Protein AF-Q2IEP2-F1 (afdb_monomer)

Radius of gyration: 16.12 Å; Cα contacts (8 Å, |Δi|>4): 76; chains: 1; bounding box: 43×29×46 Å

Secondary structure (DSSP, 8-state):
----TT-HHHHHHHHHHHHHHHHHHHHHHHHHHHHH-HHHHHHH--TT--HHHHHHHTT---HHHHHHHHHHHHHHHHHHTT----TTS--TT----HHHHHHHHHHHHHHHHHHHH--

Mean predicted aligned error: 7.62 Å

Structure (mmCIF, N/CA/C/O backbone):
data_AF-Q2IEP2-F1
#
_entry.id   AF-Q2IEP2-F1
#
loop_
_atom_site.group_PDB
_atom_site.id
_atom_site.type_symbol
_atom_site.label_atom_id
_atom_site.label_alt_id
_atom_site.label_comp_id
_atom_site.label_asym_id
_atom_site.label_entity_id
_atom_site.label_seq_id
_atom_site.pdbx_PDB_ins_code
_atom_site.Cartn_x
_atom_site.Cartn_y
_atom_site.Cartn_z
_atom_site.occupancy
_atom_site.B_iso_or_equiv
_atom_site.auth_seq_id
_atom_site.auth_comp_id
_atom_site.auth_asym_id
_atom_site.auth_atom_id
_atom_site.pdbx_PDB_model_num
ATOM 1 N N . MET A 1 1 ? 11.546 -9.047 -30.271 1.00 42.50 1 MET A N 1
ATOM 2 C CA . MET A 1 1 ? 11.897 -8.088 -29.200 1.00 42.50 1 MET A CA 1
ATOM 3 C C . MET A 1 1 ? 12.007 -6.707 -29.835 1.00 42.50 1 MET A C 1
ATOM 5 O O . MET A 1 1 ? 12.866 -6.517 -30.685 1.00 42.50 1 MET A O 1
ATOM 9 N N . ARG A 1 2 ? 11.076 -5.784 -29.559 1.00 49.19 2 ARG A N 1
ATOM 10 C CA . ARG A 1 2 ? 11.090 -4.441 -30.164 1.00 49.19 2 ARG A CA 1
ATOM 11 C C . ARG A 1 2 ? 12.057 -3.586 -29.341 1.00 49.19 2 ARG A C 1
ATOM 13 O O . ARG A 1 2 ? 11.750 -3.259 -28.203 1.00 49.19 2 ARG A O 1
ATOM 20 N N . HIS A 1 3 ? 13.251 -3.349 -29.881 1.00 48.22 3 HIS A N 1
ATOM 21 C CA . HIS A 1 3 ? 14.318 -2.596 -29.221 1.00 48.22 3 HIS A CA 1
ATOM 22 C C . HIS A 1 3 ? 13.807 -1.184 -28.878 1.00 48.22 3 HIS A C 1
ATOM 24 O O . HIS A 1 3 ? 13.353 -0.471 -29.772 1.00 48.22 3 HIS A O 1
ATOM 30 N N . ASP A 1 4 ? 13.850 -0.803 -27.599 1.00 55.94 4 ASP A N 1
ATOM 31 C CA . ASP A 1 4 ? 13.479 0.527 -27.091 1.00 55.94 4 ASP A CA 1
ATOM 32 C C . ASP A 1 4 ? 14.764 1.287 -26.716 1.00 55.94 4 ASP A C 1
ATOM 34 O O . ASP A 1 4 ? 15.180 1.270 -25.554 1.00 55.94 4 ASP A O 1
ATOM 38 N N . PRO A 1 5 ? 15.463 1.885 -27.702 1.00 57.38 5 PRO A N 1
ATOM 39 C CA . PRO A 1 5 ? 16.765 2.519 -27.487 1.00 57.38 5 PRO A CA 1
ATOM 40 C C . PRO A 1 5 ? 16.699 3.711 -26.524 1.00 57.38 5 PRO A C 1
ATOM 42 O O . PRO A 1 5 ? 17.692 4.035 -25.882 1.00 57.38 5 PRO A O 1
ATOM 45 N N . GLU A 1 6 ? 15.526 4.327 -26.371 1.00 58.84 6 GLU A N 1
ATOM 46 C CA . GLU A 1 6 ? 15.304 5.451 -25.460 1.00 58.84 6 GLU A CA 1
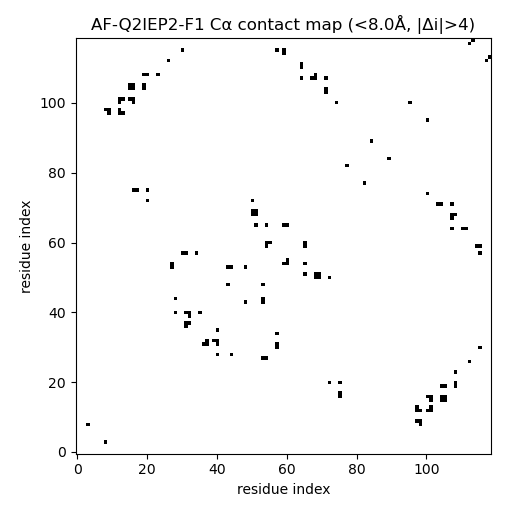ATOM 47 C C . GLU A 1 6 ? 14.862 5.015 -24.052 1.00 58.84 6 GLU A C 1
ATOM 49 O O . GLU A 1 6 ? 14.608 5.865 -23.196 1.00 58.84 6 GLU A O 1
ATOM 54 N N . ARG A 1 7 ? 14.750 3.701 -23.794 1.00 62.16 7 ARG A N 1
ATOM 55 C CA . ARG A 1 7 ? 14.271 3.132 -22.522 1.00 62.16 7 ARG A CA 1
ATOM 56 C C . ARG A 1 7 ? 12.928 3.734 -22.073 1.00 62.16 7 ARG A C 1
ATOM 58 O O . ARG A 1 7 ? 12.664 3.854 -20.874 1.00 62.16 7 ARG A O 1
ATOM 65 N N . ARG A 1 8 ? 12.057 4.131 -23.010 1.00 65.38 8 ARG A N 1
ATOM 66 C CA . ARG A 1 8 ? 10.768 4.777 -22.700 1.00 65.38 8 ARG A CA 1
ATOM 67 C C . ARG A 1 8 ? 9.886 3.877 -21.842 1.00 65.38 8 ARG A C 1
ATOM 69 O O . ARG A 1 8 ? 9.312 4.343 -20.866 1.00 65.38 8 ARG A O 1
ATOM 76 N N . SER A 1 9 ? 9.815 2.594 -22.172 1.00 68.56 9 SER A N 1
ATOM 77 C CA . SER A 1 9 ? 9.070 1.567 -21.435 1.00 68.56 9 SER A CA 1
ATOM 78 C C . SER A 1 9 ? 9.566 1.392 -19.998 1.00 68.56 9 SER A C 1
ATOM 80 O O . SER A 1 9 ? 8.762 1.295 -19.071 1.00 68.56 9 SER A O 1
ATOM 82 N N . PHE A 1 10 ? 10.882 1.448 -19.795 1.00 72.12 10 PHE A N 1
ATOM 83 C CA . PHE A 1 10 ? 11.491 1.445 -18.469 1.00 72.12 10 PHE A CA 1
ATOM 84 C C . PHE A 1 10 ? 11.093 2.701 -17.683 1.00 72.12 10 PHE A C 1
ATOM 86 O O . PHE A 1 10 ? 10.552 2.591 -16.588 1.00 72.12 10 PHE A O 1
ATOM 93 N N . LYS A 1 11 ? 11.235 3.897 -18.272 1.00 79.06 11 LYS A N 1
ATOM 94 C CA . LYS A 1 11 ? 10.812 5.157 -17.635 1.00 79.06 11 LYS A CA 1
ATOM 95 C C . LYS A 1 11 ? 9.327 5.149 -17.254 1.00 79.06 11 LYS A C 1
ATOM 97 O O . LYS A 1 11 ? 8.978 5.578 -16.159 1.00 79.06 11 LYS A O 1
ATOM 102 N N . GLN A 1 12 ? 8.456 4.652 -18.132 1.00 83.25 12 GLN A N 1
ATOM 103 C CA . GLN A 1 12 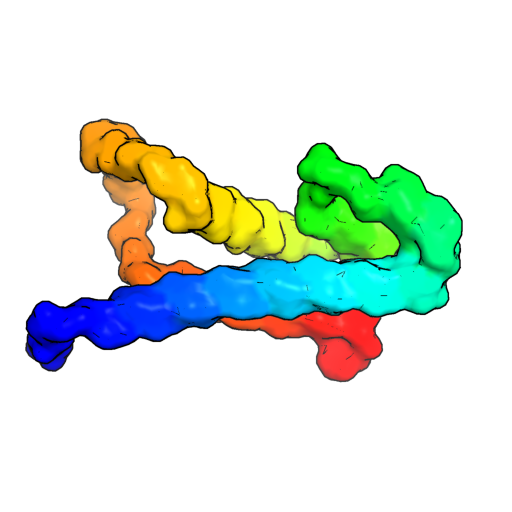? 7.021 4.539 -17.848 1.00 83.25 12 GLN A CA 1
ATOM 104 C C . GLN A 1 12 ? 6.731 3.571 -16.697 1.00 83.25 12 GLN A C 1
ATOM 106 O O . GLN A 1 12 ? 5.870 3.851 -15.869 1.00 83.25 12 GLN A O 1
ATOM 111 N N . SER A 1 13 ? 7.489 2.479 -16.594 1.00 83.12 13 SER A N 1
ATOM 112 C CA . SER A 1 13 ? 7.364 1.528 -15.485 1.00 83.12 13 SER A CA 1
ATOM 113 C C . SER A 1 13 ? 7.723 2.173 -14.140 1.00 83.12 13 SER A C 1
ATOM 115 O O . SER A 1 13 ? 6.989 2.027 -13.167 1.00 83.12 13 SER A O 1
ATOM 117 N N . PHE A 1 14 ? 8.787 2.980 -14.099 1.00 84.00 14 PHE A N 1
ATOM 118 C CA . PHE A 1 14 ? 9.152 3.758 -12.907 1.00 84.00 14 PHE A CA 1
ATOM 119 C C . PHE A 1 14 ? 8.069 4.757 -12.508 1.00 84.00 14 PHE A C 1
ATOM 121 O O . PHE A 1 14 ? 7.707 4.847 -11.336 1.00 84.00 14 PHE A O 1
ATOM 128 N N . ILE A 1 15 ? 7.529 5.487 -13.488 1.00 87.94 15 ILE A N 1
ATOM 129 C CA . ILE A 1 15 ? 6.418 6.417 -13.266 1.00 87.94 15 ILE A CA 1
ATOM 130 C C . ILE A 1 15 ? 5.233 5.658 -12.659 1.00 87.94 15 ILE A C 1
ATOM 132 O O . ILE A 1 15 ? 4.713 6.076 -11.629 1.00 87.94 15 ILE A O 1
ATOM 136 N N . ALA A 1 16 ? 4.845 4.519 -13.230 1.00 89.56 16 ALA A N 1
ATOM 137 C CA . ALA A 1 16 ? 3.738 3.716 -12.720 1.00 89.56 16 ALA A CA 1
ATOM 138 C C . ALA A 1 16 ? 3.937 3.298 -11.251 1.00 89.56 16 ALA A C 1
ATOM 140 O O . ALA A 1 16 ? 3.041 3.511 -10.436 1.00 89.56 16 ALA A O 1
ATOM 141 N N . ILE A 1 17 ? 5.115 2.781 -10.890 1.00 90.50 17 ILE A N 1
ATOM 142 C CA . ILE A 1 17 ? 5.436 2.364 -9.513 1.00 90.50 17 ILE A CA 1
ATOM 143 C C . ILE A 1 17 ? 5.391 3.558 -8.548 1.00 90.50 17 ILE A C 1
ATOM 145 O O . ILE A 1 17 ? 4.801 3.470 -7.467 1.00 90.50 17 ILE A O 1
ATOM 149 N N . ALA A 1 18 ? 5.972 4.696 -8.940 1.00 90.12 18 ALA A N 1
ATOM 150 C CA . ALA A 1 18 ? 5.974 5.906 -8.124 1.00 90.12 18 ALA A CA 1
ATOM 151 C C . ALA A 1 18 ? 4.549 6.428 -7.878 1.00 90.12 18 ALA A C 1
ATOM 153 O O . ALA A 1 18 ? 4.176 6.688 -6.731 1.00 90.12 18 ALA A O 1
ATOM 154 N N . PHE A 1 19 ? 3.736 6.530 -8.934 1.00 93.94 19 PHE A N 1
ATOM 155 C CA . PHE A 1 19 ? 2.350 6.991 -8.842 1.00 93.94 19 PHE A CA 1
ATOM 156 C C . PHE A 1 19 ? 1.455 6.016 -8.074 1.00 93.94 19 PHE A C 1
ATOM 158 O O . PHE A 1 19 ? 0.625 6.473 -7.290 1.00 93.9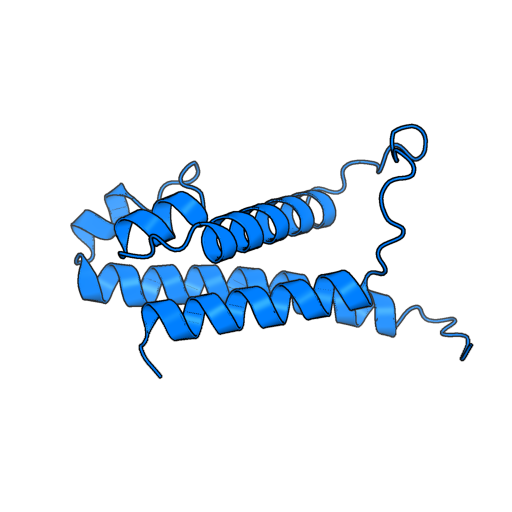4 19 PHE A O 1
ATOM 165 N N . ALA A 1 20 ? 1.651 4.702 -8.219 1.00 95.75 20 ALA A N 1
ATOM 166 C CA . ALA A 1 20 ? 0.958 3.700 -7.411 1.00 95.75 20 ALA A CA 1
ATOM 167 C C . ALA A 1 20 ? 1.226 3.919 -5.911 1.00 95.75 20 ALA A C 1
ATOM 169 O O . ALA A 1 20 ? 0.297 3.908 -5.105 1.00 95.75 20 ALA A O 1
ATOM 170 N N . GLY A 1 21 ? 2.477 4.216 -5.541 1.00 94.50 21 GLY A N 1
ATOM 171 C CA . GLY A 1 21 ? 2.850 4.518 -4.158 1.00 94.50 21 GLY A CA 1
ATOM 172 C C . GLY A 1 21 ? 2.213 5.805 -3.638 1.00 94.50 21 GLY A C 1
ATOM 173 O O . GLY A 1 21 ? 1.628 5.807 -2.558 1.00 94.50 21 GLY A O 1
ATOM 174 N N . MET A 1 22 ? 2.268 6.891 -4.417 1.00 95.00 22 MET A N 1
ATOM 175 C CA . MET A 1 22 ? 1.618 8.155 -4.039 1.00 95.00 22 MET A CA 1
ATOM 176 C C . MET A 1 22 ? 0.104 7.997 -3.879 1.00 95.00 22 MET A C 1
ATOM 178 O O . MET A 1 22 ? -0.482 8.541 -2.945 1.00 95.00 22 MET A O 1
ATOM 182 N N . TYR A 1 23 ? -0.532 7.247 -4.780 1.00 97.38 23 TYR A N 1
ATOM 183 C CA . TYR A 1 23 ? -1.961 6.984 -4.703 1.00 97.38 23 TYR A CA 1
ATOM 184 C C . TYR A 1 23 ? -2.316 6.163 -3.462 1.00 97.38 23 TYR A C 1
ATOM 186 O O . TYR A 1 23 ? -3.281 6.500 -2.780 1.00 97.38 23 TYR A O 1
ATOM 194 N N . LEU A 1 24 ? -1.528 5.136 -3.127 1.00 96.69 24 LEU A N 1
ATOM 195 C CA . LEU A 1 24 ? -1.742 4.344 -1.915 1.00 96.69 24 LEU A CA 1
ATOM 196 C C . LEU A 1 24 ? -1.676 5.212 -0.648 1.00 96.69 24 LEU A C 1
ATOM 198 O O . LEU A 1 24 ? -2.554 5.101 0.203 1.00 96.69 24 LEU A O 1
ATOM 202 N N . GLU A 1 25 ? -0.701 6.115 -0.535 1.00 95.31 25 GLU A N 1
ATOM 203 C CA . GLU A 1 25 ? -0.613 7.048 0.602 1.00 95.31 25 GLU A CA 1
ATOM 204 C C . GLU A 1 25 ? -1.843 7.957 0.691 1.00 95.31 25 GLU A C 1
ATOM 206 O O . GLU A 1 25 ? -2.433 8.116 1.761 1.00 95.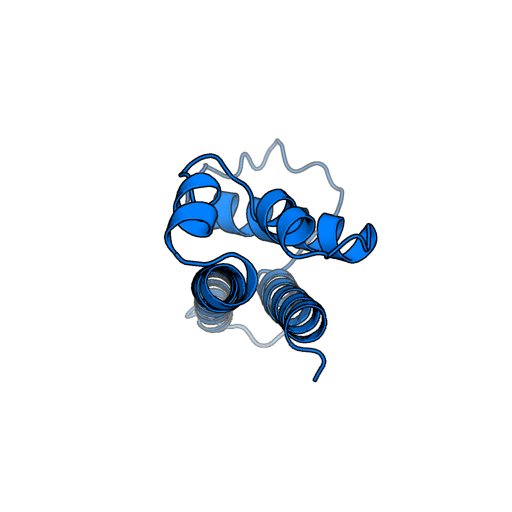31 25 GLU A O 1
ATOM 211 N N . ALA A 1 26 ? -2.271 8.524 -0.442 1.00 96.44 26 ALA A N 1
ATOM 212 C CA . ALA A 1 26 ? -3.463 9.363 -0.495 1.00 96.44 26 ALA A CA 1
ATOM 213 C C . ALA A 1 26 ? -4.723 8.577 -0.099 1.00 96.44 26 ALA A C 1
ATOM 215 O O . ALA A 1 26 ? -5.549 9.071 0.669 1.00 96.44 26 ALA A O 1
ATOM 216 N N . LEU A 1 27 ? -4.859 7.341 -0.582 1.00 96.88 27 LEU A N 1
ATOM 217 C CA . LEU A 1 27 ? -5.962 6.451 -0.245 1.00 96.88 27 LEU A CA 1
ATOM 218 C C . LEU A 1 27 ? -5.996 6.147 1.257 1.00 96.88 27 LEU A C 1
ATOM 220 O O . LEU A 1 27 ? -7.047 6.307 1.876 1.00 96.88 27 LEU A O 1
ATOM 224 N N . LEU A 1 28 ? -4.864 5.753 1.846 1.00 96.06 28 LEU A N 1
ATOM 225 C CA . LEU A 1 28 ? -4.746 5.476 3.280 1.00 96.06 28 LEU A CA 1
ATOM 226 C C . LEU A 1 28 ? -5.082 6.716 4.114 1.00 96.06 28 LEU A C 1
ATOM 228 O O . LEU A 1 28 ? -5.806 6.604 5.101 1.00 96.06 28 LEU A O 1
ATOM 232 N N . ALA A 1 29 ? -4.636 7.899 3.683 1.00 95.06 29 ALA A N 1
ATOM 233 C CA . ALA A 1 29 ? -4.948 9.158 4.349 1.00 95.06 29 ALA A CA 1
ATOM 234 C C . ALA A 1 29 ? -6.440 9.500 4.302 1.00 95.06 29 ALA A C 1
ATOM 236 O O . ALA A 1 29 ? -7.002 9.907 5.319 1.00 95.06 29 ALA A O 1
ATOM 237 N N . LEU A 1 30 ? -7.089 9.331 3.149 1.00 95.75 30 LEU A N 1
ATOM 238 C CA . LEU A 1 30 ? -8.519 9.599 2.993 1.00 95.75 30 LEU A CA 1
ATOM 239 C C . LEU A 1 30 ? -9.355 8.615 3.815 1.00 95.75 30 LEU A C 1
ATOM 241 O O . LEU A 1 30 ? -10.090 9.033 4.707 1.00 95.75 30 LEU A O 1
ATOM 245 N N . VAL A 1 31 ? -9.179 7.315 3.567 1.00 96.06 31 VAL A N 1
ATOM 246 C CA . VAL A 1 31 ? -9.943 6.248 4.233 1.00 96.06 31 VAL A CA 1
ATOM 247 C C . VAL A 1 31 ? -9.669 6.244 5.734 1.00 96.06 31 VAL A C 1
ATOM 249 O O . VAL A 1 31 ? -10.579 6.068 6.541 1.00 96.06 31 VAL A O 1
ATOM 252 N N . GLY A 1 32 ? -8.419 6.458 6.139 1.00 94.88 32 GLY A N 1
ATOM 253 C CA . GLY A 1 32 ? -8.047 6.462 7.543 1.00 94.88 32 GLY A CA 1
ATOM 254 C C . GLY A 1 32 ? -8.617 7.645 8.312 1.00 94.88 32 GLY A C 1
ATOM 255 O O . GLY A 1 32 ? -9.130 7.452 9.413 1.00 94.88 32 GLY A O 1
ATOM 256 N N . ARG A 1 33 ? -8.614 8.852 7.735 1.00 95.25 33 ARG A N 1
ATOM 257 C CA . ARG A 1 33 ? -9.273 10.014 8.356 1.00 95.25 33 ARG A CA 1
ATOM 258 C C . ARG A 1 33 ? -10.785 9.849 8.423 1.00 95.25 33 ARG A C 1
ATOM 260 O O . ARG A 1 33 ? -11.373 10.279 9.408 1.00 95.25 33 ARG A O 1
ATOM 267 N N . GLU A 1 34 ? -11.390 9.229 7.417 1.00 94.38 34 GLU A N 1
ATOM 268 C CA . GLU A 1 34 ? -12.825 8.943 7.388 1.00 94.38 34 GLU A CA 1
ATOM 269 C C . GLU A 1 34 ? -13.229 7.927 8.466 1.00 94.38 34 GLU A C 1
ATOM 271 O O . GLU A 1 34 ? -14.155 8.179 9.232 1.00 94.38 34 GLU A O 1
ATOM 276 N N . ARG A 1 35 ? -12.509 6.804 8.581 1.00 93.69 35 ARG A N 1
ATOM 277 C CA . ARG A 1 35 ? -12.861 5.708 9.502 1.00 93.69 35 ARG A CA 1
ATOM 278 C C . ARG A 1 35 ? -12.448 5.949 10.952 1.00 93.69 35 ARG A C 1
ATOM 280 O O . ARG A 1 35 ? -13.154 5.531 11.862 1.00 93.69 35 ARG A O 1
ATOM 287 N N . LEU A 1 36 ? -11.286 6.562 11.176 1.00 92.56 36 LEU A N 1
ATOM 288 C CA . LEU A 1 36 ? -10.689 6.711 12.511 1.00 92.56 36 LEU A CA 1
ATOM 289 C C . LEU A 1 36 ? -10.824 8.136 13.065 1.00 92.56 36 LEU A C 1
ATOM 291 O O . LEU A 1 36 ? -10.621 8.359 14.258 1.00 92.56 36 LEU A O 1
ATOM 295 N N . GLY A 1 37 ? -11.135 9.109 12.208 1.00 94.19 37 GLY A N 1
ATOM 296 C CA . GLY A 1 37 ? -11.033 10.528 12.524 1.00 94.19 37 GLY A CA 1
ATOM 297 C C . GLY A 1 37 ? -9.591 11.059 12.429 1.00 94.19 37 GLY A C 1
ATOM 298 O O . GLY A 1 37 ? -8.617 10.300 12.494 1.00 94.19 37 GLY A O 1
ATOM 299 N N . PRO A 1 38 ? -9.416 12.386 12.291 1.00 91.50 38 PRO A N 1
ATOM 300 C CA . PRO A 1 38 ? -8.117 13.001 12.009 1.00 91.50 38 PRO A CA 1
ATOM 301 C C . PRO A 1 38 ? -7.091 12.821 13.137 1.00 91.50 38 PRO A C 1
ATOM 303 O O . PRO A 1 38 ? -5.925 12.542 12.859 1.00 91.50 38 PRO A O 1
ATOM 306 N N . GLU A 1 39 ? -7.508 12.930 14.401 1.00 91.81 39 GLU A N 1
ATOM 307 C CA . GLU A 1 39 ? -6.600 12.835 15.554 1.00 91.81 39 GLU A CA 1
ATOM 308 C C . GLU A 1 39 ? -6.066 11.418 15.774 1.00 91.81 39 GLU A C 1
ATOM 310 O O . GLU A 1 39 ? -4.890 11.233 16.097 1.00 91.81 39 GLU A O 1
ATOM 315 N N . LEU A 1 40 ? -6.912 10.401 15.587 1.00 89.56 40 LEU A N 1
ATOM 316 C CA . LEU A 1 40 ? -6.484 9.011 15.705 1.00 89.56 40 LEU A CA 1
ATOM 317 C C . LEU A 1 40 ? -5.642 8.607 14.494 1.00 89.56 40 LEU A C 1
ATOM 319 O O . LEU A 1 40 ? -4.588 7.998 14.677 1.00 89.56 40 LEU A O 1
ATOM 323 N N . TYR A 1 41 ? -6.037 9.023 13.283 1.00 93.69 41 TYR A N 1
ATOM 324 C CA . TYR A 1 41 ? -5.247 8.766 12.082 1.00 93.69 41 TYR A CA 1
ATOM 325 C C . TYR A 1 41 ? -3.839 9.367 12.190 1.00 93.69 41 TYR A C 1
ATOM 327 O O . TYR A 1 41 ? -2.852 8.688 11.933 1.00 93.69 41 TYR A O 1
ATOM 335 N N . LYS A 1 42 ? -3.709 10.602 12.688 1.00 90.81 42 LYS A N 1
ATOM 336 C CA . LYS A 1 42 ? -2.405 11.250 12.913 1.00 90.81 42 LYS A CA 1
ATOM 337 C C . LYS A 1 42 ? -1.480 10.450 13.838 1.00 90.81 42 LYS A C 1
ATOM 339 O O . LYS A 1 42 ? -0.262 10.520 13.700 1.00 90.81 42 LYS A O 1
ATOM 344 N N . LYS A 1 43 ? -2.026 9.686 14.792 1.00 88.75 43 LYS A N 1
ATOM 345 C CA . LYS A 1 43 ? -1.216 8.836 15.680 1.00 88.75 43 LYS A CA 1
ATOM 346 C C . LYS A 1 43 ? -0.649 7.616 14.963 1.00 88.75 43 LYS A C 1
ATOM 348 O O . LYS A 1 43 ? 0.398 7.148 15.401 1.00 88.75 43 LYS A O 1
ATOM 353 N N . ILE A 1 44 ? -1.313 7.127 13.919 1.00 87.50 44 ILE A N 1
ATOM 354 C CA . ILE A 1 44 ? -0.893 5.949 13.147 1.00 87.50 44 ILE A CA 1
ATOM 355 C C . ILE A 1 44 ? -0.163 6.331 11.853 1.00 87.50 44 ILE A C 1
ATOM 357 O O . ILE A 1 44 ? 0.601 5.541 11.323 1.00 87.50 44 ILE A O 1
ATOM 361 N N . ASP A 1 45 ? -0.344 7.551 11.354 1.00 88.75 45 ASP A N 1
ATOM 362 C CA . ASP A 1 45 ? 0.349 8.084 10.180 1.00 88.75 45 ASP A CA 1
ATOM 363 C C . ASP A 1 45 ? 1.718 8.661 10.567 1.00 88.75 45 ASP A C 1
ATOM 365 O O . ASP A 1 45 ? 2.009 9.845 10.397 1.00 88.75 45 ASP A O 1
ATOM 369 N N . ARG A 1 46 ? 2.552 7.822 11.188 1.00 84.94 46 ARG A N 1
ATOM 370 C CA . ARG A 1 46 ? 3.921 8.172 11.584 1.00 84.94 46 ARG A CA 1
ATOM 371 C C . ARG A 1 46 ? 4.908 7.686 10.532 1.00 84.94 46 ARG A C 1
ATOM 373 O O . ARG A 1 46 ? 4.669 6.687 9.865 1.00 84.94 46 ARG A O 1
ATOM 380 N N . ALA A 1 47 ? 6.066 8.342 10.458 1.00 72.06 47 ALA A N 1
ATOM 381 C CA . ALA A 1 47 ? 7.117 8.028 9.483 1.00 72.06 47 ALA A CA 1
ATOM 382 C C . ALA A 1 47 ? 7.602 6.561 9.502 1.00 72.06 47 ALA A C 1
ATOM 384 O O . ALA A 1 47 ? 8.142 6.088 8.510 1.00 72.06 47 ALA A O 1
ATOM 385 N N . HIS A 1 48 ? 7.423 5.847 10.616 1.00 80.44 48 HIS A N 1
ATOM 386 C CA . HIS A 1 48 ? 7.825 4.446 10.771 1.00 80.44 48 HIS A CA 1
ATOM 387 C C . HIS A 1 48 ? 6.676 3.445 10.593 1.00 80.44 48 HIS A C 1
ATOM 389 O O . HIS A 1 48 ? 6.933 2.247 10.629 1.00 80.44 48 HIS A O 1
ATOM 395 N N . THR A 1 49 ? 5.430 3.901 10.426 1.00 90.25 49 THR A N 1
ATOM 396 C CA . THR A 1 49 ? 4.290 2.993 10.265 1.00 90.25 49 THR A CA 1
ATOM 397 C C . THR A 1 49 ? 4.194 2.537 8.822 1.00 90.25 49 THR A C 1
ATOM 399 O O . THR A 1 49 ? 4.074 3.345 7.896 1.00 90.25 49 THR A O 1
ATOM 402 N N . THR A 1 50 ? 4.239 1.227 8.626 1.00 94.25 50 THR A N 1
ATOM 403 C CA . THR A 1 50 ? 4.286 0.637 7.294 1.00 94.25 50 THR A CA 1
ATOM 404 C C . THR A 1 50 ? 2.906 0.581 6.641 1.00 94.25 50 THR A C 1
ATOM 406 O O . THR A 1 50 ? 1.875 0.726 7.300 1.00 94.25 50 THR A O 1
ATOM 409 N N . TYR A 1 51 ? 2.857 0.337 5.328 1.00 95.75 51 TYR A N 1
ATOM 410 C CA . TYR A 1 51 ? 1.584 0.183 4.615 1.00 95.75 51 TYR A CA 1
ATOM 411 C C . TYR A 1 51 ? 0.743 -0.952 5.181 1.00 95.75 51 TYR A C 1
ATOM 413 O O . TYR A 1 51 ? -0.446 -0.779 5.417 1.00 95.75 51 TYR A O 1
ATOM 421 N N . GLU A 1 52 ? 1.366 -2.080 5.490 1.00 96.12 52 GLU A N 1
ATOM 422 C CA . GLU A 1 52 ? 0.685 -3.263 6.009 1.00 96.12 52 GLU A CA 1
ATOM 423 C C . GLU A 1 52 ? 0.130 -3.003 7.413 1.00 96.12 52 GLU A C 1
ATOM 425 O O . GLU A 1 52 ? -0.966 -3.450 7.738 1.00 96.12 52 GLU A O 1
ATOM 430 N N . GLU A 1 53 ? 0.848 -2.250 8.248 1.00 95.19 53 GLU A N 1
ATOM 431 C CA . GLU A 1 53 ? 0.360 -1.829 9.564 1.00 95.19 53 GLU A CA 1
ATOM 432 C C . GLU A 1 53 ? -0.846 -0.895 9.448 1.00 95.19 53 GLU A C 1
ATOM 434 O O . GLU A 1 53 ? -1.863 -1.138 10.102 1.00 95.19 53 GLU A O 1
ATOM 439 N N . LYS A 1 54 ? -0.779 0.120 8.574 1.00 95.62 54 LYS A N 1
ATOM 440 C CA . LYS A 1 54 ? -1.922 1.005 8.296 1.00 95.62 54 LYS A CA 1
ATOM 441 C C . LYS A 1 54 ? -3.121 0.195 7.790 1.00 95.62 54 LYS A C 1
ATOM 443 O O . LYS A 1 54 ? -4.229 0.381 8.279 1.00 95.62 54 LYS A O 1
ATOM 448 N N . LEU A 1 55 ? -2.910 -0.748 6.871 1.00 96.12 55 LEU A N 1
ATOM 449 C CA . LEU A 1 55 ? -3.968 -1.607 6.329 1.00 96.12 55 LEU A CA 1
ATOM 450 C C . LEU A 1 55 ? -4.625 -2.485 7.398 1.00 96.12 55 LEU A C 1
ATOM 452 O O . LEU A 1 55 ? -5.854 -2.543 7.452 1.00 96.12 55 LEU A O 1
ATOM 456 N N . ARG A 1 56 ? -3.838 -3.101 8.291 1.00 95.69 56 ARG A N 1
ATOM 457 C CA . ARG A 1 56 ? -4.375 -3.872 9.426 1.00 95.69 56 ARG A CA 1
ATOM 458 C C . ARG A 1 56 ? -5.246 -3.016 10.335 1.00 95.69 56 ARG A C 1
ATOM 460 O O . ARG A 1 56 ? -6.342 -3.433 10.698 1.00 95.69 56 ARG A O 1
ATOM 467 N N . LEU A 1 57 ? -4.794 -1.806 10.661 1.00 93.31 57 LEU A N 1
ATOM 468 C CA . LEU A 1 57 ? -5.554 -0.858 11.484 1.00 93.31 57 LEU A CA 1
ATOM 469 C C . LEU A 1 57 ? -6.853 -0.398 10.810 1.00 93.31 57 LEU A C 1
ATOM 471 O O . LEU A 1 57 ? -7.810 -0.051 11.496 1.00 93.31 57 LEU A O 1
ATOM 475 N N . LEU A 1 58 ? -6.902 -0.425 9.477 1.00 94.19 58 LEU A N 1
ATOM 476 C CA . LEU A 1 58 ? -8.095 -0.122 8.686 1.00 94.19 58 LEU A CA 1
ATOM 477 C C . LEU A 1 58 ? -8.977 -1.349 8.407 1.00 94.19 58 LEU A C 1
ATOM 479 O O . LEU A 1 58 ? -9.964 -1.218 7.683 1.00 94.19 58 LEU A O 1
ATOM 483 N N . GLY A 1 59 ? -8.668 -2.506 9.000 1.00 93.50 59 GLY A N 1
ATOM 484 C CA . GLY A 1 59 ? -9.500 -3.712 8.956 1.00 93.50 59 GLY A CA 1
ATOM 485 C C . GLY A 1 59 ? -9.121 -4.736 7.884 1.00 93.50 59 GLY A C 1
ATOM 486 O O . GLY A 1 59 ? -9.823 -5.734 7.736 1.00 93.50 59 GLY A O 1
ATOM 487 N N . ILE A 1 60 ? -8.023 -4.542 7.149 1.00 96.06 60 ILE A N 1
ATOM 488 C CA . ILE A 1 60 ? -7.526 -5.542 6.194 1.00 96.06 60 ILE A CA 1
ATOM 489 C C . ILE A 1 60 ? -6.739 -6.619 6.943 1.00 96.06 60 ILE A C 1
ATOM 491 O O . ILE A 1 60 ? -5.702 -6.343 7.544 1.00 96.06 60 ILE A O 1
ATOM 495 N N . SER A 1 61 ? -7.223 -7.858 6.880 1.00 95.50 61 SER A N 1
ATOM 496 C CA . SER A 1 61 ? -6.597 -9.027 7.517 1.00 95.50 61 SER A CA 1
ATOM 497 C C . SER A 1 61 ? -6.151 -10.112 6.533 1.00 95.50 61 SER A C 1
ATOM 499 O O . SER A 1 61 ? -5.492 -11.060 6.951 1.00 95.50 61 SER A O 1
ATOM 501 N N . ASP A 1 62 ? -6.462 -9.956 5.243 1.00 96.81 62 ASP A N 1
ATOM 502 C CA . ASP A 1 62 ? -6.038 -10.868 4.178 1.00 96.81 62 ASP A CA 1
ATOM 503 C C . ASP A 1 62 ? -4.502 -10.949 4.120 1.00 96.81 62 ASP A C 1
ATOM 505 O O . ASP A 1 62 ? -3.816 -9.961 3.835 1.00 96.81 62 ASP A O 1
ATOM 509 N N . SER A 1 63 ? -3.960 -12.127 4.437 1.00 96.50 63 SER A N 1
ATOM 510 C CA . SER A 1 63 ? -2.518 -12.357 4.533 1.00 96.50 63 SER A CA 1
ATOM 511 C C . SER A 1 63 ? -1.804 -12.186 3.200 1.00 96.50 63 SER A C 1
ATOM 513 O O . SER A 1 63 ? -0.686 -11.666 3.180 1.00 96.50 63 SER A O 1
ATOM 515 N N . ASP A 1 64 ? -2.444 -12.582 2.104 1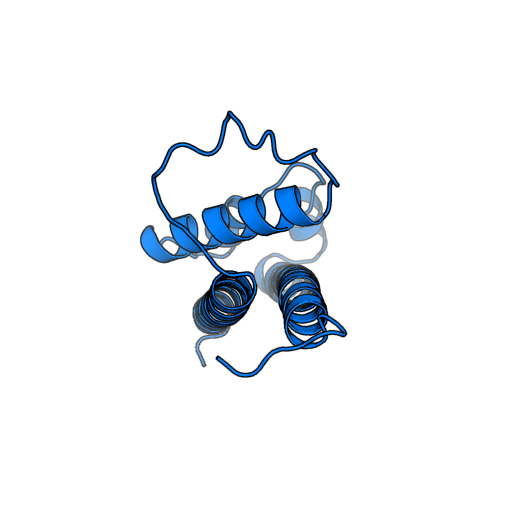.00 96.94 64 ASP A N 1
ATOM 516 C CA . ASP A 1 64 ? -1.850 -12.558 0.772 1.00 96.94 64 ASP A CA 1
ATOM 517 C C . ASP A 1 64 ? -1.792 -11.119 0.264 1.00 96.94 64 ASP A C 1
ATOM 519 O O . ASP A 1 64 ? -0.762 -10.673 -0.248 1.00 96.94 64 ASP A O 1
ATOM 523 N N . LEU A 1 65 ? -2.848 -10.339 0.513 1.00 96.69 65 LEU A N 1
ATOM 524 C CA . LEU A 1 65 ? -2.870 -8.913 0.199 1.00 96.69 65 LEU A CA 1
ATOM 525 C C . LEU A 1 65 ? -1.834 -8.127 1.015 1.00 96.69 65 LEU A C 1
ATOM 527 O O . LEU A 1 65 ? -1.156 -7.245 0.482 1.00 96.69 65 LEU A O 1
ATOM 531 N N . LEU A 1 66 ? -1.670 -8.452 2.301 1.00 97.94 66 LEU A N 1
ATOM 532 C CA . LEU A 1 66 ? -0.653 -7.832 3.155 1.00 97.94 66 LEU A CA 1
ATOM 533 C C . LEU A 1 66 ? 0.770 -8.212 2.713 1.00 97.94 66 LEU A C 1
ATOM 535 O O . LEU A 1 66 ? 1.656 -7.355 2.713 1.00 97.94 66 LEU A O 1
ATOM 539 N N . ALA A 1 67 ? 0.998 -9.461 2.303 1.00 97.25 67 ALA A N 1
ATOM 540 C CA . ALA A 1 67 ? 2.279 -9.901 1.753 1.00 97.25 67 ALA A CA 1
ATOM 541 C C . ALA A 1 67 ? 2.592 -9.211 0.414 1.00 97.25 67 ALA A C 1
ATOM 543 O O . ALA A 1 67 ? 3.714 -8.740 0.211 1.00 97.25 67 ALA A O 1
ATOM 544 N N . ALA A 1 68 ? 1.597 -9.072 -0.467 1.00 96.69 68 ALA A N 1
ATOM 545 C CA . ALA A 1 68 ? 1.733 -8.344 -1.724 1.00 96.69 68 ALA A CA 1
ATOM 546 C C . ALA A 1 68 ? 2.056 -6.859 -1.490 1.00 96.69 68 ALA A C 1
ATOM 548 O O . ALA A 1 68 ? 2.961 -6.312 -2.123 1.00 96.69 68 ALA A O 1
ATOM 549 N N . CYS A 1 69 ? 1.383 -6.224 -0.525 1.00 97.31 69 CYS A N 1
ATOM 550 C CA . CYS A 1 69 ? 1.651 -4.844 -0.125 1.00 97.31 69 CYS A CA 1
ATOM 551 C C . CYS A 1 69 ? 3.089 -4.662 0.390 1.00 97.31 69 CYS A C 1
ATOM 553 O O . CYS A 1 69 ? 3.778 -3.734 -0.041 1.00 97.31 69 CYS A O 1
ATOM 555 N N . LYS A 1 70 ? 3.576 -5.605 1.209 1.00 96.38 70 LYS A N 1
ATOM 556 C CA . LYS A 1 70 ? 4.967 -5.635 1.683 1.00 96.38 70 LYS A CA 1
ATOM 557 C C . LYS A 1 70 ? 5.965 -5.710 0.542 1.00 96.38 70 LYS A C 1
ATOM 559 O O . LYS A 1 70 ? 6.879 -4.886 0.491 1.00 96.38 70 LYS A O 1
ATOM 564 N N . ARG A 1 71 ? 5.766 -6.647 -0.389 1.00 94.25 71 ARG A N 1
ATOM 565 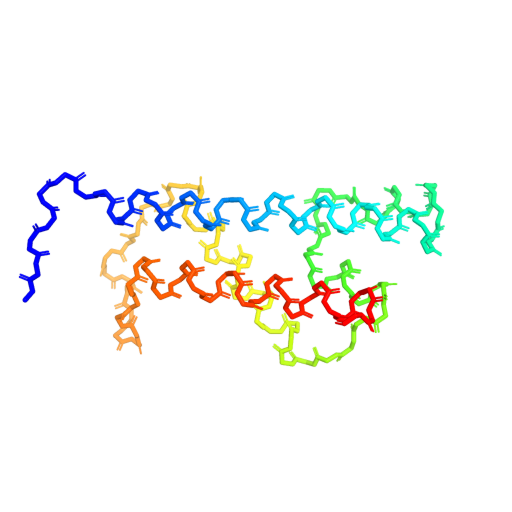C CA . ARG A 1 71 ? 6.623 -6.776 -1.573 1.00 94.25 71 ARG A CA 1
ATOM 566 C C . ARG A 1 71 ? 6.642 -5.477 -2.376 1.00 94.25 71 ARG A C 1
ATOM 568 O O . ARG A 1 71 ? 7.712 -5.016 -2.755 1.00 94.25 71 ARG A O 1
ATOM 575 N N . PHE A 1 72 ? 5.477 -4.871 -2.608 1.00 94.62 72 PHE A N 1
ATOM 576 C CA . PHE A 1 72 ? 5.377 -3.605 -3.332 1.00 94.62 72 PHE A CA 1
ATOM 577 C C . PHE A 1 72 ? 6.141 -2.473 -2.627 1.00 94.62 72 PHE A C 1
ATOM 579 O O . PHE A 1 72 ? 6.908 -1.753 -3.267 1.00 94.62 72 PHE A O 1
ATOM 586 N N . ARG A 1 73 ? 5.968 -2.323 -1.309 1.00 93.75 73 ARG A N 1
ATOM 587 C CA . ARG A 1 73 ? 6.672 -1.320 -0.498 1.00 93.75 73 ARG A CA 1
ATOM 588 C C . ARG A 1 73 ? 8.189 -1.493 -0.583 1.00 93.75 73 ARG A C 1
ATOM 590 O O . ARG A 1 73 ? 8.900 -0.505 -0.739 1.00 93.75 73 ARG A O 1
ATOM 597 N N . GLU A 1 74 ? 8.674 -2.726 -0.467 1.00 90.69 74 GLU A N 1
ATOM 598 C CA . GLU A 1 74 ? 10.102 -3.058 -0.546 1.00 90.69 74 GLU A CA 1
ATOM 599 C C . GLU A 1 74 ? 10.663 -2.749 -1.936 1.00 90.69 74 GLU A C 1
ATOM 601 O O . GLU A 1 74 ? 11.590 -1.950 -2.038 1.00 90.69 74 GLU A O 1
ATOM 606 N N . ALA A 1 75 ? 10.010 -3.227 -3.000 1.00 87.31 75 ALA A N 1
ATOM 607 C CA . ALA A 1 75 ? 10.406 -2.935 -4.377 1.00 87.31 75 ALA A CA 1
ATOM 608 C C . ALA A 1 75 ? 10.434 -1.424 -4.669 1.00 87.31 75 ALA A C 1
ATOM 610 O O . ALA A 1 75 ? 11.397 -0.910 -5.236 1.00 87.31 75 ALA A O 1
ATOM 611 N N . ARG A 1 76 ? 9.410 -0.674 -4.237 1.00 87.94 76 ARG A N 1
ATOM 612 C CA . ARG A 1 76 ? 9.387 0.790 -4.373 1.00 87.94 76 ARG A CA 1
ATOM 613 C C . ARG A 1 76 ? 10.536 1.440 -3.606 1.00 87.94 76 ARG A C 1
ATOM 615 O O . ARG A 1 76 ? 11.156 2.355 -4.134 1.00 87.94 76 ARG A O 1
ATOM 622 N N . ASN A 1 77 ? 10.810 1.014 -2.375 1.00 86.25 77 ASN A N 1
ATOM 623 C CA . ASN A 1 77 ? 11.900 1.581 -1.587 1.00 86.25 77 ASN A CA 1
ATOM 624 C C . ASN A 1 77 ? 13.253 1.335 -2.249 1.00 86.25 77 ASN A C 1
ATOM 626 O O . ASN A 1 77 ? 14.043 2.271 -2.320 1.00 86.25 77 ASN A O 1
ATOM 630 N N . ASP A 1 78 ? 13.497 0.133 -2.759 1.00 81.50 78 ASP A N 1
ATOM 631 C CA . ASP A 1 78 ? 14.746 -0.198 -3.444 1.00 81.50 78 ASP A CA 1
ATOM 632 C C . ASP A 1 78 ? 14.921 0.642 -4.716 1.00 81.50 78 ASP A C 1
ATOM 634 O O . ASP A 1 78 ? 15.996 1.191 -4.953 1.00 81.50 78 ASP A O 1
ATOM 638 N N . LEU A 1 79 ? 13.840 0.841 -5.477 1.00 77.06 79 LEU A N 1
ATOM 639 C CA . LEU A 1 79 ? 13.834 1.685 -6.676 1.00 77.06 79 LEU A CA 1
ATOM 640 C C . LEU A 1 79 ? 14.027 3.179 -6.372 1.00 77.06 79 LEU A C 1
ATOM 642 O O . LEU A 1 79 ? 14.649 3.883 -7.163 1.00 77.06 79 LEU A O 1
ATOM 646 N N . MET A 1 80 ? 13.477 3.677 -5.259 1.00 72.44 80 MET A N 1
ATOM 647 C CA . MET A 1 80 ? 13.512 5.102 -4.901 1.00 72.44 80 MET A CA 1
ATOM 648 C C . MET A 1 80 ? 14.778 5.517 -4.145 1.00 72.44 80 MET A C 1
ATOM 650 O O . MET A 1 80 ? 15.129 6.693 -4.180 1.00 72.44 80 MET A O 1
ATOM 654 N N . HIS A 1 81 ? 15.445 4.597 -3.443 1.00 66.81 81 HIS A N 1
ATOM 655 C CA . HIS A 1 81 ? 16.595 4.927 -2.592 1.00 66.81 81 HIS A CA 1
ATOM 656 C C . HIS A 1 81 ? 17.959 4.798 -3.281 1.00 66.81 81 HIS A C 1
ATOM 658 O O . HIS A 1 81 ? 18.959 4.847 -2.573 1.00 66.81 81 HIS A O 1
ATOM 664 N N . GLU A 1 82 ? 18.024 4.638 -4.613 1.00 50.16 82 GLU A N 1
ATOM 665 C CA . GLU A 1 82 ? 19.282 4.457 -5.372 1.00 50.16 82 GLU A CA 1
ATOM 666 C C . GLU A 1 82 ? 20.294 3.549 -4.644 1.00 50.16 82 GLU A C 1
ATOM 668 O O . GLU A 1 82 ? 21.503 3.781 -4.683 1.00 50.16 82 GLU A O 1
ATOM 673 N N . LYS A 1 83 ? 19.827 2.508 -3.934 1.00 47.19 83 LYS A N 1
ATOM 674 C CA . LYS A 1 83 ? 20.764 1.521 -3.404 1.00 47.19 83 LYS A CA 1
ATOM 675 C C . LYS A 1 83 ? 21.424 0.900 -4.630 1.00 47.19 83 LYS A C 1
ATOM 677 O O . LYS A 1 83 ? 20.6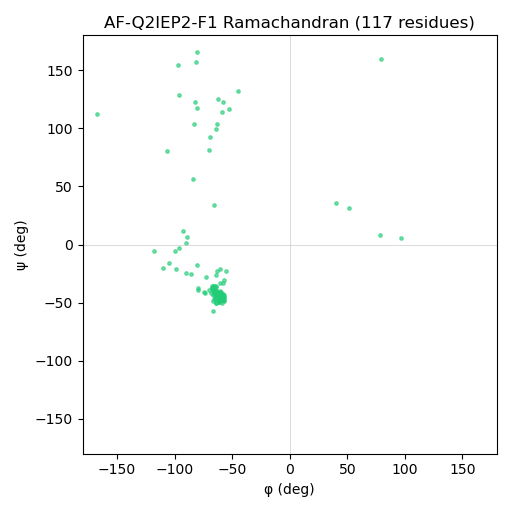90 0.440 -5.510 1.00 47.19 83 LYS A O 1
ATOM 682 N N . PRO A 1 84 ? 22.766 0.906 -4.730 1.00 42.38 84 PRO A N 1
ATOM 683 C CA . PRO A 1 84 ? 23.440 0.153 -5.767 1.00 42.38 84 PRO A CA 1
ATOM 684 C C . PRO A 1 84 ? 22.902 -1.264 -5.656 1.00 42.38 84 PRO A C 1
ATOM 686 O O . PRO A 1 84 ? 23.001 -1.889 -4.600 1.00 42.38 84 PRO A O 1
ATOM 689 N N . VAL A 1 85 ? 22.227 -1.719 -6.704 1.00 47.69 85 VAL A N 1
ATOM 690 C CA . VAL A 1 85 ? 21.842 -3.116 -6.799 1.00 47.69 85 VAL A CA 1
ATOM 691 C C . VAL A 1 85 ? 23.171 -3.852 -6.849 1.00 47.69 85 VAL A C 1
ATOM 693 O O . VAL A 1 85 ? 23.867 -3.769 -7.860 1.00 47.69 85 VAL A O 1
ATOM 696 N N . ASP A 1 86 ? 23.577 -4.468 -5.739 1.00 43.44 86 ASP A N 1
ATOM 697 C CA . ASP A 1 86 ? 24.767 -5.307 -5.710 1.00 43.44 86 ASP A CA 1
ATOM 698 C C . ASP A 1 86 ? 24.462 -6.470 -6.650 1.00 43.44 86 ASP A C 1
ATOM 700 O O . ASP A 1 86 ? 23.703 -7.381 -6.309 1.00 43.44 86 ASP A O 1
ATOM 704 N N . LEU A 1 87 ? 24.971 -6.386 -7.880 1.00 45.44 87 LEU A N 1
ATOM 705 C CA . LEU A 1 87 ? 24.715 -7.362 -8.941 1.00 45.44 87 LEU A CA 1
ATOM 706 C C . LEU A 1 87 ? 25.202 -8.763 -8.534 1.00 45.44 87 LEU A C 1
ATOM 708 O O . LEU A 1 87 ? 24.705 -9.751 -9.061 1.00 45.44 87 LEU A O 1
ATOM 712 N N . GLU A 1 88 ? 26.116 -8.846 -7.563 1.00 44.28 88 GLU A N 1
ATOM 713 C CA . GLU A 1 88 ? 26.600 -10.092 -6.956 1.00 44.28 88 GLU A CA 1
ATOM 714 C C . GLU A 1 88 ? 25.655 -10.666 -5.883 1.00 44.28 88 GLU A C 1
ATOM 716 O O . GLU A 1 88 ? 25.741 -11.847 -5.562 1.00 44.28 88 GLU A O 1
ATOM 721 N N . SER A 1 89 ? 24.729 -9.859 -5.350 1.00 46.12 89 SER A N 1
ATOM 722 C CA . SER A 1 89 ? 23.727 -10.268 -4.350 1.00 46.12 89 SER A CA 1
ATOM 723 C C . SER A 1 89 ? 22.368 -10.637 -4.951 1.00 46.12 89 SER A C 1
ATOM 725 O O . SER A 1 89 ? 21.467 -11.048 -4.215 1.00 46.12 89 SER A O 1
ATOM 727 N N . GLN A 1 90 ? 22.204 -10.505 -6.276 1.00 44.38 90 GLN A N 1
ATOM 728 C CA . GLN A 1 90 ? 21.054 -11.065 -6.980 1.00 44.38 90 GLN A CA 1
ATOM 729 C C . GLN A 1 90 ? 21.183 -12.584 -7.002 1.00 44.38 90 GLN A C 1
ATOM 731 O O . GLN A 1 90 ? 21.623 -13.193 -7.977 1.00 44.38 90 GLN A O 1
ATOM 736 N N . ASP A 1 91 ? 20.779 -13.187 -5.890 1.00 41.06 91 ASP A N 1
ATOM 737 C CA . ASP A 1 91 ? 20.377 -14.576 -5.846 1.00 41.06 91 ASP A CA 1
ATOM 738 C C . ASP A 1 91 ? 19.453 -14.828 -7.047 1.00 41.06 91 ASP A C 1
ATOM 740 O O . ASP A 1 91 ? 18.555 -14.028 -7.339 1.00 41.06 91 ASP A O 1
ATOM 744 N N . LEU A 1 92 ? 19.729 -15.904 -7.780 1.00 41.94 92 LEU A N 1
ATOM 745 C CA . LEU A 1 92 ? 19.149 -16.307 -9.069 1.00 41.94 92 LEU A CA 1
ATOM 746 C C . LEU A 1 92 ? 17.645 -16.661 -8.985 1.00 41.94 92 LEU A C 1
ATOM 748 O O . LEU A 1 92 ? 17.173 -17.568 -9.668 1.00 41.94 92 LEU A O 1
ATOM 752 N N . GLY A 1 93 ? 16.884 -15.987 -8.126 1.00 40.22 93 GLY A N 1
ATOM 753 C CA . GLY A 1 93 ? 15.521 -16.340 -7.764 1.00 40.22 93 GLY A CA 1
ATOM 754 C C . GLY A 1 93 ? 14.472 -15.923 -8.783 1.00 40.22 93 GLY A C 1
ATOM 755 O O . GLY A 1 93 ? 13.553 -16.694 -9.015 1.00 40.22 93 GLY A O 1
ATOM 756 N N . GLU A 1 94 ? 14.574 -14.750 -9.417 1.00 48.56 94 GLU A N 1
ATOM 757 C CA . GLU A 1 94 ? 13.553 -14.299 -10.375 1.00 48.56 94 GLU A CA 1
ATOM 758 C C . GLU A 1 94 ? 14.043 -13.093 -11.195 1.00 48.56 94 GLU A C 1
ATOM 760 O O . GLU A 1 94 ? 14.200 -11.986 -10.681 1.00 48.56 94 GLU A O 1
ATOM 765 N N . TRP A 1 95 ? 14.255 -13.285 -12.499 1.00 49.34 95 TRP A N 1
ATOM 766 C CA . TRP A 1 95 ? 14.453 -12.183 -13.444 1.00 49.34 95 TRP A CA 1
ATOM 767 C C . TRP A 1 95 ? 13.135 -11.415 -13.607 1.00 49.34 95 TRP A C 1
ATOM 769 O O . TRP A 1 95 ? 12.304 -11.782 -14.436 1.00 49.34 95 TRP A O 1
ATOM 779 N N . ARG A 1 96 ? 12.920 -10.361 -12.815 1.00 62.91 96 ARG A N 1
ATOM 780 C CA . ARG A 1 96 ? 11.723 -9.511 -12.921 1.00 62.91 96 ARG A CA 1
ATOM 781 C C . ARG A 1 96 ? 12.010 -8.286 -13.771 1.00 62.91 96 ARG A C 1
ATOM 783 O O . ARG A 1 96 ? 12.979 -7.566 -13.530 1.00 62.91 96 ARG A O 1
ATOM 790 N N . THR A 1 97 ? 11.170 -8.032 -14.770 1.00 75.94 97 THR A N 1
ATOM 791 C CA . THR A 1 97 ? 11.301 -6.819 -15.581 1.00 75.94 97 THR A CA 1
ATOM 792 C C . THR A 1 97 ? 10.660 -5.626 -14.872 1.00 75.94 97 THR A C 1
ATOM 794 O O . T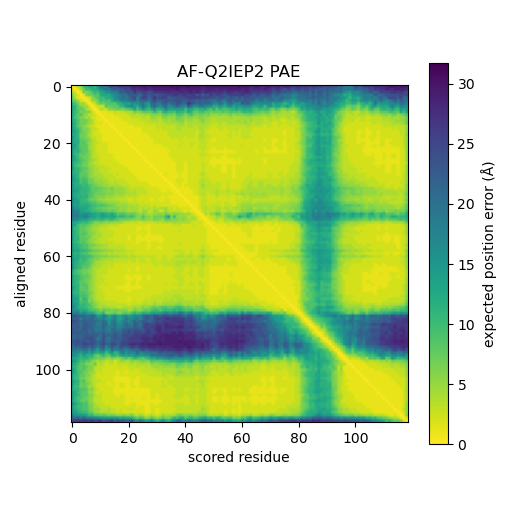HR A 1 97 ? 9.762 -5.779 -14.043 1.00 75.94 97 THR A O 1
ATOM 797 N N . ALA A 1 98 ? 11.085 -4.406 -15.217 1.00 76.06 98 ALA A N 1
ATOM 798 C CA . ALA A 1 98 ? 10.460 -3.192 -14.686 1.00 76.06 98 ALA A CA 1
ATOM 799 C C . ALA A 1 98 ? 8.952 -3.141 -15.006 1.00 76.06 98 ALA A C 1
ATOM 801 O O . ALA A 1 98 ? 8.159 -2.646 -14.209 1.00 76.06 98 ALA A O 1
ATOM 802 N N . GLN A 1 99 ? 8.555 -3.691 -16.154 1.00 79.69 99 GLN A N 1
ATOM 803 C CA . GLN A 1 99 ? 7.170 -3.795 -16.598 1.00 79.69 99 GLN A CA 1
ATOM 804 C C . GLN A 1 99 ? 6.350 -4.745 -15.714 1.00 79.69 99 GLN A C 1
ATOM 806 O O . GLN A 1 99 ? 5.198 -4.434 -15.394 1.00 79.69 99 GLN A O 1
ATOM 811 N N . ASP A 1 100 ? 6.937 -5.869 -15.291 1.00 85.38 100 ASP A N 1
ATOM 812 C CA . ASP A 1 100 ? 6.287 -6.815 -14.375 1.00 85.38 100 ASP A CA 1
ATOM 813 C C . ASP A 1 100 ? 6.083 -6.179 -12.998 1.00 85.38 100 ASP A C 1
ATOM 815 O O . ASP A 1 100 ? 4.997 -6.271 -12.427 1.00 85.38 100 ASP A O 1
ATOM 819 N N . GLU A 1 101 ? 7.092 -5.464 -12.492 1.00 86.00 101 GLU A N 1
ATOM 820 C CA . GLU A 1 101 ? 6.999 -4.739 -11.219 1.00 86.00 101 GLU A CA 1
ATOM 821 C C . GLU A 1 101 ? 5.972 -3.598 -11.275 1.00 86.00 101 GLU A C 1
ATOM 823 O O . GLU A 1 101 ? 5.196 -3.408 -10.338 1.00 86.00 101 GLU A O 1
ATOM 828 N N . ALA A 1 102 ? 5.886 -2.877 -12.396 1.00 88.50 102 ALA A N 1
ATOM 829 C CA . ALA A 1 102 ? 4.862 -1.854 -12.596 1.00 88.50 102 ALA A CA 1
ATOM 830 C C . ALA A 1 102 ? 3.446 -2.443 -12.622 1.00 88.50 102 ALA A C 1
ATOM 832 O O . ALA A 1 102 ? 2.539 -1.905 -11.984 1.00 88.50 102 ALA A O 1
ATOM 833 N N . SER A 1 103 ? 3.258 -3.561 -13.324 1.00 91.38 103 SER A N 1
ATOM 834 C CA . SER A 1 103 ? 1.967 -4.254 -13.381 1.00 91.38 103 SER A CA 1
ATOM 835 C C . SER A 1 103 ? 1.569 -4.771 -11.998 1.00 91.38 103 SER A C 1
ATOM 837 O O . SER A 1 103 ? 0.449 -4.541 -11.546 1.00 91.38 103 SER A O 1
ATOM 839 N N . PHE A 1 104 ? 2.512 -5.385 -11.280 1.00 92.81 104 PHE A N 1
ATOM 840 C CA . PHE A 1 104 ? 2.305 -5.855 -9.915 1.00 92.81 104 PHE A CA 1
ATOM 841 C C . PHE A 1 104 ? 1.940 -4.719 -8.950 1.00 92.81 104 PHE A C 1
ATOM 843 O O . PHE A 1 104 ? 1.009 -4.866 -8.157 1.00 92.81 104 PHE A O 1
ATOM 850 N N . ALA A 1 105 ? 2.624 -3.574 -9.032 1.00 93.50 105 ALA A N 1
ATOM 851 C CA . ALA A 1 105 ? 2.322 -2.396 -8.222 1.00 93.50 105 ALA A CA 1
ATOM 852 C C . ALA A 1 105 ? 0.886 -1.899 -8.448 1.00 93.50 105 ALA A C 1
ATOM 854 O O . ALA A 1 105 ? 0.150 -1.671 -7.485 1.00 93.50 105 ALA A O 1
ATOM 855 N N . ILE A 1 106 ? 0.472 -1.769 -9.712 1.00 94.94 106 ILE A N 1
ATOM 856 C CA . ILE A 1 106 ? -0.877 -1.317 -10.077 1.00 94.94 106 ILE A CA 1
ATOM 857 C C . ILE A 1 106 ? -1.936 -2.286 -9.547 1.00 94.94 106 ILE A C 1
ATOM 859 O O . ILE A 1 106 ? -2.891 -1.848 -8.902 1.00 94.94 106 ILE A O 1
ATOM 863 N N . GLU A 1 107 ? -1.773 -3.589 -9.784 1.00 96.62 107 GLU A N 1
ATOM 864 C CA . GLU A 1 107 ? -2.759 -4.586 -9.356 1.00 96.62 107 GLU A CA 1
ATOM 865 C C . GLU A 1 107 ? -2.830 -4.707 -7.829 1.00 96.62 107 GLU A C 1
ATOM 867 O O . GLU A 1 107 ? -3.924 -4.780 -7.268 1.00 96.62 107 GLU A O 1
ATOM 872 N N . THR A 1 108 ? -1.694 -4.609 -7.131 1.00 97.19 108 THR A N 1
ATOM 873 C CA . THR A 1 108 ? -1.658 -4.590 -5.659 1.00 97.19 108 THR A CA 1
ATOM 874 C C . THR A 1 108 ? -2.435 -3.396 -5.106 1.00 97.19 108 THR A C 1
ATOM 876 O O . THR A 1 108 ? -3.294 -3.547 -4.236 1.00 97.19 108 THR A O 1
ATOM 879 N N . VAL A 1 109 ? -2.185 -2.194 -5.632 1.00 96.88 109 VAL A N 1
ATOM 880 C CA . VAL A 1 109 ? -2.872 -0.975 -5.186 1.00 96.88 109 VAL A CA 1
ATOM 881 C C . VAL A 1 109 ? -4.360 -1.008 -5.537 1.00 96.88 109 VAL A C 1
ATOM 883 O O . VAL A 1 109 ? -5.190 -0.571 -4.735 1.00 96.88 109 VAL A O 1
ATOM 886 N N . ARG A 1 110 ? -4.736 -1.584 -6.683 1.00 96.69 110 ARG A N 1
ATOM 887 C CA . ARG A 1 110 ? -6.141 -1.810 -7.047 1.00 96.69 110 ARG A CA 1
ATOM 888 C C . ARG A 1 110 ? -6.833 -2.757 -6.066 1.00 96.69 110 ARG A C 1
ATOM 890 O O . ARG A 1 110 ? -7.922 -2.434 -5.594 1.00 96.69 110 ARG A O 1
ATOM 897 N N . ALA A 1 111 ? -6.203 -3.878 -5.716 1.00 97.12 111 ALA A N 1
ATOM 898 C CA . ALA A 1 111 ? -6.742 -4.833 -4.749 1.00 97.12 111 ALA A CA 1
ATOM 899 C C . ALA A 1 111 ? -6.919 -4.203 -3.356 1.00 97.12 111 ALA A C 1
ATOM 901 O O . ALA A 1 111 ? -7.970 -4.363 -2.736 1.00 97.12 111 ALA A O 1
ATOM 902 N N . ILE A 1 112 ? -5.946 -3.404 -2.902 1.00 97.50 112 ILE A N 1
ATOM 903 C CA . ILE A 1 112 ? -6.055 -2.624 -1.659 1.00 97.50 112 ILE A CA 1
ATOM 904 C C . ILE A 1 112 ? -7.225 -1.638 -1.729 1.00 97.50 112 ILE A C 1
ATOM 906 O O . ILE A 1 112 ? -8.003 -1.534 -0.783 1.00 97.50 112 ILE A O 1
ATOM 910 N N . THR A 1 113 ? -7.370 -0.928 -2.850 1.00 96.81 113 THR A N 1
ATOM 911 C CA . THR A 1 113 ? -8.465 0.031 -3.055 1.00 96.81 113 THR A CA 1
ATOM 912 C C . THR A 1 113 ? -9.815 -0.646 -2.909 1.00 96.81 113 THR A C 1
ATOM 914 O O . THR A 1 113 ? -10.653 -0.165 -2.149 1.00 96.81 113 THR A O 1
ATOM 917 N N . LYS A 1 114 ? -9.991 -1.800 -3.557 1.00 95.75 114 LYS A N 1
ATOM 918 C CA . LYS A 1 114 ? -11.189 -2.626 -3.425 1.00 95.75 114 LYS A CA 1
ATOM 919 C C . LYS A 1 114 ? -11.422 -3.069 -1.980 1.00 95.75 114 LYS A C 1
ATOM 921 O O . LYS A 1 114 ? -12.515 -2.883 -1.458 1.00 95.75 114 LYS A O 1
ATOM 926 N N . GLY A 1 115 ? -10.392 -3.575 -1.300 1.00 95.06 115 GLY A N 1
ATOM 927 C CA . GLY A 1 115 ? -10.491 -3.981 0.107 1.00 95.06 115 GLY A CA 1
ATOM 928 C C . GLY A 1 115 ? -10.877 -2.834 1.053 1.00 95.06 115 GLY A C 1
ATOM 929 O O . GLY A 1 115 ? -11.579 -3.048 2.040 1.00 95.06 115 GLY A O 1
ATOM 930 N N . LEU A 1 116 ? -10.449 -1.605 0.753 1.00 94.44 116 LEU A N 1
ATOM 931 C CA . LEU A 1 116 ? -10.733 -0.425 1.571 1.00 94.44 116 LEU A CA 1
ATOM 932 C C . LEU A 1 116 ? -12.025 0.310 1.195 1.00 94.44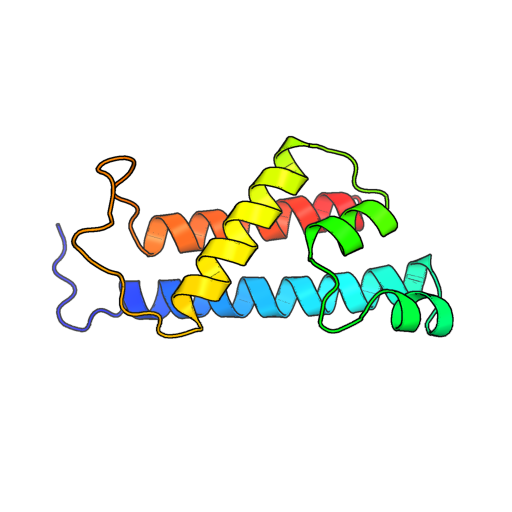 116 LEU A C 1
ATOM 934 O O . LEU A 1 116 ? -12.563 1.010 2.047 1.00 94.44 116 LEU A O 1
ATOM 938 N N . ARG A 1 117 ? -12.524 0.212 -0.037 1.00 90.12 117 ARG A N 1
ATOM 939 C CA . ARG A 1 117 ? -13.721 0.955 -0.478 1.00 90.12 117 ARG A CA 1
ATOM 940 C C . ARG A 1 117 ? -14.950 0.085 -0.714 1.00 90.12 117 ARG A C 1
ATOM 942 O O . ARG A 1 117 ? -16.051 0.603 -0.618 1.00 90.12 117 ARG A O 1
ATOM 949 N N . GLY A 1 118 ? -14.778 -1.220 -0.916 1.00 78.00 118 GLY A N 1
ATOM 950 C CA . GLY A 1 118 ? -15.889 -2.154 -1.106 1.00 78.00 118 GLY A CA 1
ATOM 951 C C . GLY A 1 118 ? -16.521 -2.144 -2.503 1.00 78.00 118 GLY A C 1
ATOM 952 O O . GLY A 1 118 ? -17.530 -2.823 -2.674 1.00 78.00 118 GLY A O 1
ATOM 953 N N . ASP A 1 119 ? -15.931 -1.430 -3.471 1.00 52.69 119 ASP A N 1
ATOM 954 C CA . ASP A 1 119 ? -16.362 -1.397 -4.881 1.00 52.69 119 ASP A CA 1
ATOM 955 C C . ASP A 1 119 ? -15.750 -2.544 -5.716 1.00 52.69 119 ASP A C 1
ATOM 957 O O . ASP A 1 119 ? -14.513 -2.762 -5.647 1.00 52.69 119 ASP A O 1
#

Sequence (119 aa):
MRHDPERRSFKQSFIAIAFAGMYLEALLALVGRERLGPELYKKIDRAHTTYEEKLRLLGISDSDLLAACKRFREARNDLMHEKPVDLESQDLGEWRTAQDEASFAIETVRAITKGLRGD

Organism: Anaeromyxobacter dehalogenans (strain 2CP-C) (NCBI:txid290397)

Nearest PDB structures (foldseek):
  7bxo-assembly1_F  TM=4.853E-01  e=4.297E+00  Shewanella oneidensis MR-1
  7sc7-assembly1_AQ  TM=2.794E-01  e=7.945E+00  Synechocystis sp. PCC 6803 substr. Kazusa

pLDDT: mean 82.51, std 18.13, range [40.22, 97.94]

Solvent-accessible surface area (backbone atoms only — not comparable to full-atom values): 6986 Å² total; per-residue (Å²): 133,87,84,61,90,81,42,56,68,52,54,52,17,52,50,45,38,54,51,38,50,54,50,47,54,52,48,52,53,52,53,34,32,70,76,59,32,62,75,56,30,56,72,59,70,40,98,83,54,46,72,51,57,54,39,42,77,72,70,52,75,58,64,66,62,38,52,47,46,48,53,42,54,50,55,49,48,52,70,71,63,71,58,78,76,55,76,89,68,60,66,93,78,72,96,73,50,56,59,56,53,20,51,50,31,48,53,46,47,50,52,50,49,31,75,75,69,75,108

Foldseek 3Di:
DPDDVVCVVLVVLLVLLVVLVVVLVVLLQVLVCVPPNDVRSVVQPDPPRASLNSLVVLPDPPPVLSVLSVVSVVVNCCVPVPPPPPPVPPDVPDDDDSNNSSVSSVVSSVVSSCVRPVD